Protein AF-A0A5R2MZI1-F1 (afdb_monomer)

pLDDT: mean 74.77, std 24.71, range [28.16, 97.75]

Mean predicted aligned error: 15.38 Å

Secondary structure (DSSP, 8-state):
--------TT-------------S---TT----SHHHHHHHHHHHHHHHHHHHHH--------SPPPPHHHHHHHHHHHTT---GGG-------

Solvent-accessible surface area (backbone atoms only — not comparable to full-atom values): 6755 Å² total; per-residue (Å²): 136,87,80,78,79,78,80,73,92,72,85,74,81,89,72,91,80,88,80,89,85,91,80,74,81,75,68,86,76,61,74,88,70,70,63,68,62,53,52,55,48,54,53,53,54,49,53,55,49,51,52,55,58,72,68,65,71,91,79,90,80,79,74,93,72,85,76,62,67,65,64,54,50,52,53,51,60,59,57,69,68,59,87,44,78,93,68,62,63,92,74,84,87,132

Foldseek 3Di:
DDDDDDPDPPPDDPDDDDDDDDDDPPPPPPPDDDPPVVVVVVVVVVVVVVCVVVPDDDDDDDDPDDDDPVVVVVVVVVVQPDADDVSPSPDDDD

Structure (mmCIF, N/CA/C/O backbone):
data_AF-A0A5R2MZI1-F1
#
_entry.id   AF-A0A5R2MZI1-F1
#
loop_
_atom_site.group_PDB
_atom_site.id
_atom_site.type_symbol
_atom_site.label_atom_id
_atom_site.label_alt_id
_atom_site.label_comp_id
_atom_site.label_asym_id
_atom_site.label_entity_id
_atom_site.label_seq_id
_atom_site.pdbx_PDB_ins_code
_atom_site.Cartn_x
_atom_site.Cartn_y
_atom_site.Cartn_z
_atom_site.occupancy
_atom_site.B_iso_or_equiv
_atom_site.auth_seq_id
_atom_site.auth_comp_id
_atom_site.auth_asym_id
_atom_site.auth_atom_id
_atom_site.pdbx_PDB_model_num
ATOM 1 N N . MET A 1 1 ? 33.030 0.245 -7.137 1.00 34.25 1 MET A N 1
ATOM 2 C CA . MET A 1 1 ? 32.309 0.817 -8.295 1.00 34.25 1 MET A CA 1
ATOM 3 C C . MET A 1 1 ? 31.064 -0.036 -8.523 1.00 34.25 1 MET A C 1
ATOM 5 O O . MET A 1 1 ? 31.152 -1.076 -9.162 1.00 34.25 1 MET A O 1
ATOM 9 N N . LEU A 1 2 ? 29.955 0.302 -7.855 1.00 28.16 2 LEU A N 1
ATOM 10 C CA . LEU A 1 2 ? 28.719 -0.491 -7.876 1.00 28.16 2 LEU A CA 1
ATOM 11 C C . LEU A 1 2 ? 27.982 -0.249 -9.201 1.00 28.16 2 LEU A C 1
ATOM 13 O O . LEU A 1 2 ? 27.607 0.881 -9.502 1.00 28.16 2 LEU A O 1
ATOM 17 N N . LYS A 1 3 ? 27.791 -1.310 -9.988 1.00 33.75 3 LYS A N 1
ATOM 18 C CA . LYS A 1 3 ? 26.927 -1.313 -11.171 1.00 33.75 3 LYS A CA 1
ATOM 19 C C . LYS A 1 3 ? 25.482 -1.480 -10.708 1.00 33.75 3 LYS A C 1
ATOM 21 O O . LYS A 1 3 ? 25.074 -2.587 -10.370 1.00 33.75 3 LYS A O 1
ATOM 26 N N . ILE A 1 4 ? 24.721 -0.390 -10.685 1.00 43.53 4 ILE A N 1
ATOM 27 C CA . ILE A 1 4 ? 23.258 -0.468 -10.711 1.00 43.53 4 ILE A CA 1
ATOM 28 C C . ILE A 1 4 ? 22.882 -0.851 -12.142 1.00 43.53 4 ILE A C 1
ATOM 30 O O . ILE A 1 4 ? 23.198 -0.132 -13.087 1.00 43.53 4 ILE A O 1
ATOM 34 N N . CYS A 1 5 ? 22.273 -2.023 -12.301 1.00 32.38 5 CYS A N 1
ATOM 35 C CA . CYS A 1 5 ? 21.653 -2.436 -13.549 1.00 32.38 5 CYS A CA 1
ATOM 36 C C . CYS A 1 5 ? 20.318 -1.684 -13.645 1.00 32.38 5 CYS A C 1
ATOM 38 O O . CYS A 1 5 ? 19.370 -2.026 -12.940 1.00 32.38 5 CYS A O 1
ATOM 40 N N . LEU A 1 6 ? 20.272 -0.617 -14.450 1.00 45.66 6 LEU A N 1
ATOM 41 C CA . LEU A 1 6 ? 19.009 -0.114 -14.979 1.00 45.66 6 LEU A CA 1
ATOM 42 C C . LEU A 1 6 ? 18.487 -1.207 -15.917 1.00 45.66 6 LEU A C 1
ATOM 44 O O . LEU A 1 6 ? 19.135 -1.530 -16.909 1.00 45.66 6 LEU A O 1
ATOM 48 N N . GLN A 1 7 ? 17.356 -1.819 -15.578 1.00 44.88 7 GLN A N 1
ATOM 49 C CA . GLN A 1 7 ? 16.560 -2.501 -16.587 1.00 44.88 7 GLN A CA 1
ATOM 50 C C . GLN A 1 7 ? 15.817 -1.414 -17.354 1.00 44.88 7 GLN A C 1
ATOM 52 O O . GLN A 1 7 ? 14.850 -0.838 -16.856 1.00 44.88 7 GLN A O 1
ATOM 57 N N . ASP A 1 8 ? 16.335 -1.103 -18.537 1.00 35.22 8 ASP A N 1
ATOM 58 C CA . ASP A 1 8 ? 15.665 -0.265 -19.519 1.00 35.22 8 ASP A CA 1
ATOM 59 C C . ASP A 1 8 ? 14.303 -0.887 -19.879 1.00 35.22 8 ASP A C 1
ATOM 61 O O . ASP A 1 8 ? 14.184 -2.083 -20.157 1.00 35.22 8 ASP A O 1
ATOM 65 N N . PHE A 1 9 ? 13.258 -0.061 -19.818 1.00 42.66 9 PHE A N 1
ATOM 66 C CA . PHE A 1 9 ? 11.847 -0.445 -19.917 1.00 42.66 9 PHE A CA 1
ATOM 67 C C . PHE A 1 9 ? 11.345 -0.609 -21.369 1.00 42.66 9 PHE A C 1
ATOM 69 O O . PHE A 1 9 ? 10.144 -0.728 -21.584 1.00 42.66 9 PHE A O 1
ATOM 76 N N . ASP A 1 10 ? 12.211 -0.634 -22.387 1.00 43.28 10 ASP A N 1
ATOM 77 C CA . ASP A 1 10 ? 11.777 -0.700 -23.795 1.00 43.28 10 ASP A CA 1
ATOM 78 C C . ASP A 1 10 ? 12.263 -1.925 -24.589 1.00 43.28 10 ASP A C 1
ATOM 80 O O . ASP A 1 10 ? 11.854 -2.103 -25.736 1.00 43.28 10 ASP A O 1
ATOM 84 N N . GLY A 1 11 ? 13.060 -2.823 -23.995 1.00 44.69 11 GLY A N 1
ATOM 85 C CA . GLY A 1 11 ? 13.322 -4.161 -24.547 1.00 44.69 11 GLY A CA 1
ATOM 86 C C . GLY A 1 11 ? 13.851 -4.208 -25.991 1.00 44.69 11 GLY A C 1
ATOM 87 O O . GLY A 1 11 ? 13.768 -5.255 -26.633 1.00 44.69 11 GLY A O 1
ATOM 88 N N . SER A 1 12 ? 14.398 -3.113 -26.526 1.00 40.31 12 SER A N 1
ATOM 89 C CA . SER A 1 12 ? 14.824 -3.027 -27.925 1.00 40.31 12 SER A CA 1
ATOM 90 C C . SER A 1 12 ? 16.349 -3.039 -28.050 1.00 40.31 12 SER A C 1
ATOM 92 O O . SER A 1 12 ? 16.977 -2.049 -28.426 1.00 40.31 12 SER A O 1
ATOM 94 N N . CYS A 1 13 ? 16.968 -4.202 -27.838 1.00 31.02 13 CYS A N 1
ATOM 95 C CA . CYS A 1 13 ? 18.323 -4.442 -28.336 1.00 31.02 13 CYS A CA 1
ATOM 96 C C . CYS A 1 13 ? 18.271 -4.795 -29.832 1.00 31.02 13 CYS A C 1
ATOM 98 O O . CYS A 1 13 ? 18.110 -5.956 -30.206 1.00 31.02 13 CYS A O 1
ATOM 100 N N . LYS A 1 14 ? 18.450 -3.802 -30.713 1.00 36.19 14 LYS A N 1
ATOM 101 C CA . LYS A 1 14 ? 18.775 -4.057 -32.126 1.00 36.19 14 L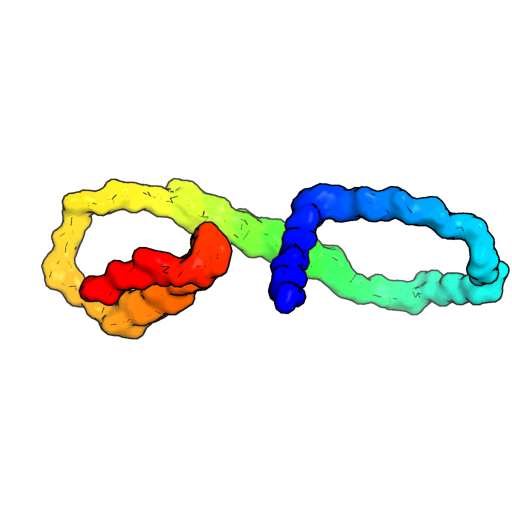YS A CA 1
ATOM 102 C C . LYS A 1 14 ? 20.235 -4.501 -32.240 1.00 36.19 14 LYS A C 1
ATOM 104 O O . LYS A 1 14 ? 21.131 -3.680 -32.399 1.00 36.19 14 LYS A O 1
ATOM 109 N N . GLY A 1 15 ? 20.462 -5.809 -32.159 1.00 35.53 15 GLY A N 1
ATOM 110 C CA . GLY A 1 15 ? 21.722 -6.453 -32.524 1.00 35.53 15 GLY A CA 1
ATOM 111 C C . GLY A 1 15 ? 21.564 -7.196 -33.846 1.00 35.53 15 GLY A C 1
ATOM 112 O O . GLY A 1 15 ? 20.939 -8.250 -33.895 1.00 35.53 15 GLY A O 1
ATOM 113 N N . SER A 1 16 ? 22.117 -6.643 -34.925 1.00 42.84 16 SER A N 1
ATOM 114 C CA . SER A 1 16 ? 22.305 -7.367 -36.184 1.00 42.84 16 SER A CA 1
ATOM 115 C C . SER A 1 16 ? 23.416 -8.396 -35.993 1.00 42.84 16 SER A C 1
ATOM 117 O O . SER A 1 16 ? 24.581 -8.022 -35.884 1.00 42.84 16 SER A O 1
ATOM 119 N N . ALA A 1 17 ? 23.069 -9.681 -35.990 1.00 36.53 17 ALA A N 1
ATOM 120 C CA . ALA A 1 17 ? 24.025 -10.766 -36.162 1.00 36.53 17 ALA A CA 1
ATOM 121 C C . ALA A 1 17 ? 23.535 -11.673 -37.294 1.00 36.53 17 ALA A C 1
ATOM 123 O O . ALA A 1 17 ? 22.678 -12.534 -37.106 1.00 36.53 17 ALA A O 1
ATOM 124 N N . ALA A 1 18 ? 24.078 -11.448 -38.487 1.00 40.84 18 ALA A N 1
ATOM 125 C CA . ALA A 1 18 ? 24.033 -12.398 -39.583 1.00 40.84 18 ALA A CA 1
ATOM 126 C C . ALA A 1 18 ? 25.409 -13.070 -39.679 1.00 40.84 18 ALA A C 1
ATOM 128 O O . ALA A 1 18 ? 26.355 -12.393 -40.061 1.00 40.84 18 ALA A O 1
ATOM 129 N N . SER A 1 19 ? 25.504 -14.365 -39.332 1.00 41.47 19 SER A N 1
ATOM 130 C CA . SER A 1 19 ? 26.354 -15.374 -40.008 1.00 41.47 19 SER A CA 1
ATOM 131 C C . SER A 1 19 ? 26.393 -16.728 -39.261 1.00 41.47 19 SER A C 1
ATOM 133 O O . SER A 1 19 ? 27.068 -16.826 -38.241 1.00 41.47 19 SER A O 1
ATOM 135 N N . GLY A 1 20 ? 25.736 -17.755 -39.835 1.00 34.44 20 GLY A N 1
ATOM 136 C CA . GLY A 1 20 ? 25.955 -19.216 -39.650 1.00 34.44 20 GLY A CA 1
ATOM 137 C C . GLY A 1 20 ? 25.499 -19.836 -38.315 1.00 34.44 20 GLY A C 1
ATOM 138 O O . GLY A 1 20 ? 25.792 -19.295 -37.265 1.00 34.44 20 GLY A O 1
ATOM 139 N N . GLU A 1 21 ? 24.780 -20.962 -38.226 1.00 36.06 21 GLU A N 1
ATOM 140 C CA . GLU A 1 21 ? 24.711 -22.148 -39.091 1.00 36.06 21 GLU A CA 1
ATOM 141 C C . GLU A 1 21 ? 23.277 -22.734 -39.073 1.00 36.06 21 GLU A C 1
ATOM 143 O O . GLU A 1 21 ? 22.742 -23.138 -38.037 1.00 36.06 21 GLU A O 1
ATOM 148 N N . TRP A 1 22 ? 22.630 -22.723 -40.240 1.00 47.75 22 TRP A N 1
ATOM 149 C CA . TRP A 1 22 ? 21.295 -23.263 -40.495 1.00 47.75 22 TRP A CA 1
ATOM 150 C C . TRP A 1 22 ? 21.420 -24.740 -40.872 1.00 47.75 22 TRP A C 1
ATOM 152 O O . TRP A 1 22 ? 22.020 -25.048 -41.898 1.00 47.75 22 TRP A O 1
ATOM 162 N N . GLY A 1 23 ? 20.858 -25.660 -40.081 1.00 51.09 23 GLY A N 1
ATOM 163 C CA . GLY A 1 23 ? 20.920 -27.081 -40.453 1.00 51.09 23 GLY A CA 1
ATOM 164 C C . GLY A 1 23 ? 20.414 -28.126 -39.461 1.00 51.09 23 GLY A C 1
ATOM 165 O O . GLY A 1 23 ? 20.465 -29.309 -39.784 1.00 51.09 23 GLY A O 1
ATOM 166 N N . ARG A 1 24 ? 19.896 -27.763 -38.281 1.00 53.72 24 ARG A N 1
ATOM 167 C CA . ARG A 1 24 ? 19.149 -28.737 -37.468 1.00 53.72 24 ARG A CA 1
ATOM 168 C C . ARG A 1 24 ? 17.672 -28.706 -37.859 1.00 53.72 24 ARG A C 1
ATOM 170 O O . ARG A 1 24 ? 17.105 -27.612 -37.863 1.00 53.72 24 ARG A O 1
ATOM 177 N N . PRO A 1 25 ? 17.040 -29.858 -38.165 1.00 47.06 25 PRO A N 1
ATOM 178 C CA . PRO A 1 25 ? 15.592 -29.921 -38.270 1.00 47.06 25 PRO A CA 1
ATOM 179 C C . PRO A 1 25 ? 15.027 -29.379 -36.963 1.00 47.06 25 PRO A C 1
ATOM 181 O O . PRO A 1 25 ? 15.352 -29.889 -35.888 1.00 47.06 25 PRO A O 1
ATOM 184 N N . ILE A 1 26 ? 14.232 -28.314 -37.046 1.00 57.34 26 ILE A N 1
ATOM 185 C CA . ILE A 1 26 ? 13.364 -27.967 -35.933 1.00 57.34 26 ILE A CA 1
ATOM 186 C C . ILE A 1 26 ? 12.471 -29.188 -35.730 1.00 57.34 26 ILE A C 1
ATOM 188 O O . ILE A 1 26 ? 11.731 -29.583 -36.627 1.00 57.34 26 ILE A O 1
ATOM 192 N N . ASP A 1 27 ? 12.603 -29.855 -34.590 1.00 57.09 27 ASP A N 1
ATOM 193 C CA . ASP A 1 27 ? 11.603 -30.828 -34.186 1.00 57.09 27 ASP A CA 1
ATOM 194 C C . ASP A 1 27 ? 10.290 -30.047 -34.014 1.00 57.09 27 ASP A C 1
ATOM 196 O O . ASP A 1 27 ? 10.068 -29.372 -33.007 1.00 57.09 27 ASP A O 1
ATOM 200 N N . THR A 1 28 ? 9.433 -30.076 -35.039 1.00 54.09 28 THR A N 1
ATOM 201 C CA . THR A 1 28 ? 8.100 -29.454 -35.024 1.00 54.09 28 THR A CA 1
ATOM 202 C C . THR A 1 28 ? 7.152 -30.154 -34.050 1.00 54.09 28 THR A C 1
ATOM 204 O O . THR A 1 28 ? 6.021 -29.712 -33.870 1.00 54.09 28 THR A O 1
ATOM 207 N N . THR A 1 29 ? 7.611 -31.215 -33.383 1.00 54.88 29 THR A N 1
ATOM 208 C CA . THR A 1 29 ? 6.919 -31.916 -32.301 1.00 54.88 29 THR A CA 1
ATOM 209 C C . THR A 1 29 ? 7.493 -31.527 -30.937 1.00 54.88 29 THR A C 1
ATOM 211 O O . THR A 1 29 ? 7.411 -32.275 -29.960 1.00 54.88 29 THR A O 1
ATOM 214 N N . ALA A 1 30 ? 8.002 -30.300 -30.794 1.00 52.66 30 ALA A N 1
ATOM 215 C CA . ALA A 1 30 ? 8.025 -29.665 -29.488 1.00 52.66 30 ALA A CA 1
ATOM 216 C C . ALA A 1 30 ? 6.570 -29.532 -29.004 1.00 52.66 30 ALA A C 1
ATOM 218 O O . ALA A 1 30 ? 5.876 -28.580 -29.354 1.00 52.66 30 ALA A O 1
ATOM 219 N N . LYS A 1 31 ? 6.091 -30.515 -28.221 1.00 58.41 31 LYS A N 1
ATOM 220 C CA . LYS A 1 31 ? 4.845 -30.429 -27.440 1.00 58.41 31 LYS A CA 1
ATOM 221 C C . LYS A 1 31 ? 4.741 -29.003 -26.901 1.00 58.41 31 LYS A C 1
ATOM 223 O O . LYS A 1 31 ? 5.585 -28.611 -26.095 1.00 58.41 31 LYS A O 1
ATOM 228 N N . GLY A 1 32 ? 3.756 -28.241 -27.375 1.00 53.91 32 GLY A N 1
ATOM 229 C CA . GLY A 1 32 ? 3.518 -26.866 -26.952 1.00 53.91 32 GLY A CA 1
ATOM 230 C C . GLY A 1 32 ? 3.280 -26.828 -25.447 1.00 53.91 32 GLY A C 1
ATOM 231 O O . GLY A 1 32 ? 2.210 -27.191 -24.971 1.00 53.91 32 GLY A O 1
ATOM 232 N N . ARG A 1 33 ? 4.311 -26.453 -24.689 1.00 56.25 33 ARG A N 1
ATOM 233 C CA . ARG A 1 33 ? 4.269 -26.207 -23.241 1.00 56.25 33 ARG A CA 1
ATOM 234 C C . ARG A 1 33 ? 4.224 -24.678 -23.011 1.00 56.25 33 ARG A C 1
ATOM 236 O O . ARG A 1 33 ? 4.520 -23.892 -23.907 1.00 56.25 33 ARG A O 1
ATOM 243 N N . PRO A 1 34 ? 4.003 -24.218 -21.779 1.00 56.00 34 PRO A N 1
ATOM 244 C CA . PRO A 1 34 ? 2.806 -23.629 -21.174 1.00 56.00 34 PRO A CA 1
ATOM 245 C C . PRO A 1 34 ? 2.739 -22.083 -21.293 1.00 56.00 34 PRO A C 1
ATOM 247 O O . PRO A 1 34 ? 2.377 -21.376 -20.353 1.00 56.00 34 PRO A O 1
ATOM 250 N N . MET A 1 35 ? 3.170 -21.511 -22.419 1.00 52.06 35 MET A N 1
ATOM 251 C CA . MET A 1 35 ? 3.297 -20.049 -22.545 1.00 52.06 35 MET A CA 1
ATOM 252 C C . MET A 1 35 ? 1.941 -19.318 -22.625 1.00 52.06 35 MET A C 1
ATOM 254 O O . MET A 1 35 ? 1.828 -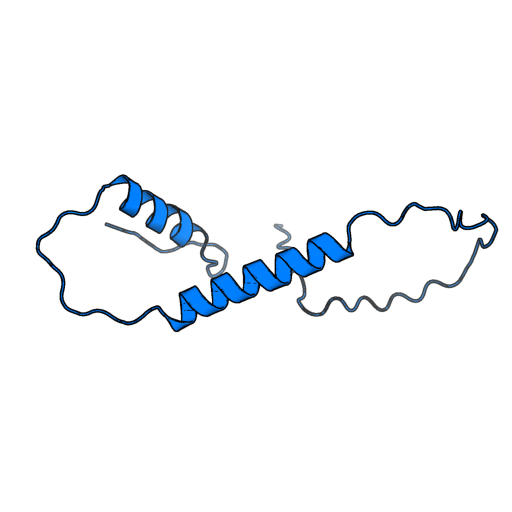18.186 -22.159 1.00 52.06 35 MET A O 1
ATOM 258 N N . LEU A 1 36 ? 0.898 -19.981 -23.144 1.00 61.38 36 LEU A N 1
ATOM 259 C CA . LEU A 1 36 ? -0.470 -19.443 -23.204 1.00 61.38 36 LEU A CA 1
ATOM 260 C C . LEU A 1 36 ? -1.133 -19.378 -21.816 1.00 61.38 36 LEU A C 1
ATOM 262 O O . LEU A 1 36 ? -1.760 -18.375 -21.486 1.00 61.38 36 LEU A O 1
ATOM 266 N N . GLU A 1 37 ? -0.921 -20.393 -20.975 1.00 71.12 37 GLU A N 1
ATOM 267 C CA . GLU A 1 37 ? -1.442 -20.452 -19.600 1.00 71.12 37 GLU A CA 1
ATOM 268 C C . GLU A 1 37 ? -0.810 -19.375 -18.704 1.00 71.12 37 GLU A C 1
ATOM 270 O O . GLU A 1 37 ? -1.503 -18.686 -17.959 1.00 71.12 37 GLU A O 1
ATOM 275 N N . LYS A 1 38 ? 0.503 -19.141 -18.849 1.00 70.44 38 LYS A N 1
ATOM 276 C CA . LYS A 1 38 ? 1.190 -18.035 -18.163 1.00 70.44 38 LYS A CA 1
ATOM 277 C C . LYS A 1 38 ? 0.643 -16.666 -18.556 1.00 70.44 38 LYS A C 1
ATOM 279 O O . LYS A 1 38 ? 0.501 -15.811 -17.691 1.00 70.44 38 LYS A O 1
ATOM 284 N N . LYS A 1 39 ? 0.337 -16.450 -19.839 1.00 72.38 39 LYS A N 1
ATOM 285 C CA . LYS A 1 39 ? -0.206 -15.169 -20.311 1.00 72.38 39 LYS A CA 1
ATOM 286 C C . LYS A 1 39 ? -1.598 -14.907 -19.732 1.00 72.38 39 LYS A C 1
ATOM 288 O O . LYS A 1 39 ? -1.839 -13.804 -19.263 1.00 72.38 39 LYS A O 1
ATOM 293 N N . ALA A 1 40 ? -2.457 -15.927 -19.709 1.00 76.38 40 ALA A N 1
ATOM 294 C CA . ALA A 1 40 ? -3.785 -15.839 -19.105 1.00 76.38 40 ALA A CA 1
ATOM 295 C C . ALA A 1 40 ? -3.723 -15.562 -17.592 1.00 76.38 40 ALA A C 1
ATOM 297 O O . ALA A 1 40 ? -4.505 -14.777 -17.070 1.00 76.38 40 ALA A O 1
ATOM 298 N N . ARG A 1 41 ? -2.755 -16.150 -16.881 1.00 80.50 41 ARG A N 1
ATOM 299 C CA . ARG A 1 41 ? -2.548 -15.853 -15.459 1.00 80.50 41 ARG A CA 1
ATOM 300 C C . ARG A 1 41 ? -2.120 -14.404 -15.218 1.00 80.50 41 ARG A C 1
ATOM 302 O O . ARG A 1 41 ? -2.667 -13.763 -14.336 1.00 80.50 41 ARG A O 1
ATOM 309 N N . ILE A 1 42 ? -1.200 -13.877 -16.029 1.00 86.19 42 ILE A N 1
ATOM 310 C CA . ILE A 1 42 ? -0.744 -12.480 -15.915 1.00 86.19 42 ILE A CA 1
ATOM 311 C C . ILE A 1 42 ? -1.900 -11.499 -16.139 1.00 86.19 42 ILE A C 1
ATOM 313 O O . ILE A 1 42 ? -1.980 -10.498 -15.437 1.00 86.19 42 ILE A O 1
ATOM 317 N N . THR A 1 43 ? -2.791 -11.773 -17.098 1.00 86.94 43 THR A N 1
ATOM 318 C CA . THR A 1 43 ? -3.951 -10.902 -17.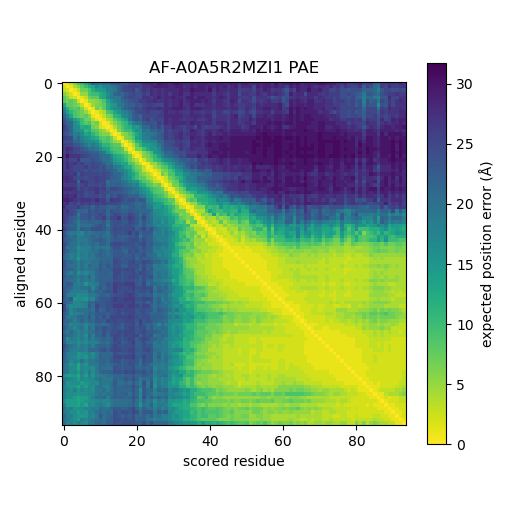340 1.00 86.94 43 THR A CA 1
ATOM 319 C C . THR A 1 43 ? -4.928 -10.924 -16.169 1.00 86.94 43 THR A C 1
ATOM 321 O O . THR A 1 43 ? -5.373 -9.864 -15.753 1.00 86.94 43 THR A O 1
ATOM 324 N N . VAL A 1 44 ? -5.188 -12.098 -15.582 1.00 88.88 44 VAL A N 1
ATOM 325 C CA . VAL A 1 44 ? -6.048 -12.214 -14.391 1.00 88.88 44 VAL A CA 1
ATOM 326 C C . VAL A 1 44 ? -5.421 -11.515 -13.179 1.00 88.88 44 VAL A C 1
ATOM 328 O O . VAL A 1 44 ? -6.101 -10.775 -12.477 1.00 88.88 44 VAL A O 1
ATOM 331 N N . ASP A 1 45 ? -4.119 -11.699 -12.945 1.00 93.12 45 ASP A N 1
ATOM 332 C CA . ASP A 1 45 ? -3.417 -11.041 -11.837 1.00 93.12 45 ASP A CA 1
ATOM 333 C C . ASP A 1 45 ? -3.444 -9.505 -11.992 1.00 93.12 45 ASP A C 1
ATOM 335 O O . ASP A 1 45 ? -3.603 -8.788 -11.006 1.00 93.12 45 ASP A O 1
ATOM 339 N N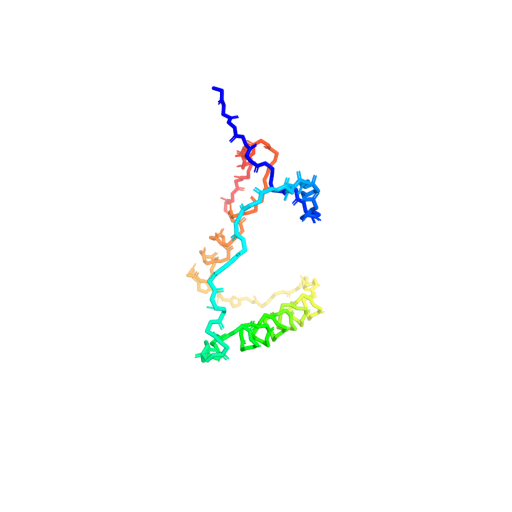 . ALA A 1 46 ? -3.331 -8.994 -13.224 1.00 92.94 46 ALA A N 1
ATOM 340 C CA . ALA A 1 46 ? -3.433 -7.564 -13.510 1.00 92.94 46 ALA A CA 1
ATOM 341 C C . ALA A 1 46 ? -4.843 -7.011 -13.239 1.00 92.94 46 ALA A C 1
ATOM 343 O O . ALA A 1 46 ? -4.958 -5.980 -12.584 1.00 92.94 46 ALA A O 1
ATOM 344 N N . GLU A 1 47 ? -5.899 -7.716 -13.661 1.00 94.69 47 GLU A N 1
ATOM 345 C CA . GLU A 1 47 ? -7.293 -7.331 -13.378 1.00 94.69 47 GLU A CA 1
ATOM 346 C C . GLU A 1 47 ? -7.559 -7.235 -11.864 1.00 94.69 47 GLU A C 1
ATOM 348 O O . GLU A 1 47 ? -8.143 -6.260 -11.395 1.00 94.69 47 GLU A O 1
ATOM 353 N N . ILE A 1 48 ? -7.047 -8.187 -11.073 1.00 96.12 48 ILE A N 1
ATOM 354 C CA . ILE A 1 48 ? -7.168 -8.166 -9.603 1.00 96.12 48 ILE A CA 1
ATOM 355 C C . ILE A 1 48 ? -6.472 -6.937 -8.999 1.00 96.12 48 ILE A C 1
ATOM 357 O O . ILE A 1 48 ? -6.982 -6.323 -8.057 1.00 96.12 48 ILE A O 1
ATOM 361 N N . VAL A 1 49 ? -5.292 -6.579 -9.514 1.00 94.94 49 VAL A N 1
ATOM 362 C CA . VAL A 1 49 ? -4.546 -5.401 -9.049 1.00 94.94 49 VAL A CA 1
ATOM 363 C C . VAL A 1 49 ? -5.289 -4.114 -9.402 1.00 94.94 49 VAL A C 1
ATOM 365 O O . VAL A 1 49 ? -5.408 -3.235 -8.545 1.00 94.94 49 VAL A O 1
ATOM 368 N N . ASP A 1 50 ? -5.824 -4.014 -10.617 1.00 96.62 50 ASP A N 1
ATOM 369 C CA . ASP A 1 50 ? -6.597 -2.855 -11.062 1.00 96.62 50 ASP A CA 1
ATOM 370 C C . ASP A 1 50 ? -7.845 -2.652 -10.190 1.00 96.62 50 ASP A C 1
ATOM 372 O O . ASP A 1 50 ? -8.075 -1.546 -9.688 1.00 96.62 50 ASP A O 1
ATOM 376 N N . ASP A 1 51 ? -8.586 -3.722 -9.900 1.00 96.69 51 ASP A N 1
ATOM 377 C CA . ASP A 1 51 ? -9.756 -3.687 -9.016 1.00 96.69 51 ASP A CA 1
ATOM 378 C C . ASP A 1 51 ? -9.394 -3.246 -7.587 1.00 96.69 51 ASP A C 1
ATOM 380 O O . ASP A 1 51 ? -10.086 -2.419 -6.974 1.00 96.69 51 ASP A O 1
ATOM 384 N N . ALA A 1 52 ? -8.279 -3.743 -7.042 1.00 95.69 52 ALA A N 1
ATOM 385 C CA . ALA A 1 52 ? -7.793 -3.349 -5.720 1.00 95.69 52 ALA A CA 1
ATOM 386 C C . ALA A 1 52 ? -7.421 -1.856 -5.667 1.00 95.69 52 ALA A C 1
ATOM 388 O O . ALA A 1 52 ? -7.736 -1.159 -4.698 1.00 95.69 52 ALA A O 1
ATOM 389 N N . ILE A 1 53 ? -6.785 -1.341 -6.722 1.00 95.88 53 ILE A N 1
ATOM 390 C CA . ILE A 1 53 ? -6.409 0.072 -6.822 1.00 95.88 53 ILE A CA 1
ATOM 391 C C . ILE A 1 53 ? -7.658 0.950 -6.965 1.00 95.88 53 ILE A C 1
ATOM 393 O O . ILE A 1 53 ? -7.790 1.942 -6.242 1.00 95.88 53 ILE A O 1
ATOM 397 N N . MET A 1 54 ? -8.586 0.591 -7.858 1.00 97.44 54 MET A N 1
ATOM 398 C CA . MET A 1 54 ? -9.798 1.373 -8.128 1.00 97.44 54 MET A CA 1
ATOM 399 C C . MET A 1 54 ? -10.770 1.401 -6.945 1.00 97.44 54 MET A C 1
ATOM 401 O O . MET A 1 54 ? -11.430 2.415 -6.700 1.00 97.44 54 MET A O 1
ATOM 405 N N . SER A 1 55 ? -10.860 0.310 -6.185 1.00 97.25 55 SER A N 1
ATOM 406 C CA . SER A 1 55 ? -11.734 0.233 -5.010 1.00 97.25 55 SER A CA 1
ATOM 407 C C . SER A 1 55 ? -11.197 1.009 -3.797 1.00 97.25 55 SER A C 1
ATOM 409 O O . SER A 1 55 ? -11.984 1.407 -2.931 1.00 97.25 55 SER A O 1
ATOM 411 N N . ARG A 1 56 ? -9.887 1.300 -3.727 1.00 97.06 56 ARG A N 1
ATOM 412 C CA . ARG A 1 56 ? -9.257 1.960 -2.571 1.00 97.06 56 ARG A CA 1
ATOM 413 C C . ARG A 1 56 ? -9.624 3.443 -2.457 1.00 97.06 56 ARG A C 1
ATOM 415 O O . ARG A 1 56 ? -9.127 4.299 -3.192 1.00 97.06 56 ARG A O 1
ATOM 422 N N . ARG A 1 57 ? -10.385 3.793 -1.417 1.00 97.06 57 ARG A N 1
ATOM 423 C CA . ARG A 1 57 ? -10.794 5.177 -1.106 1.00 97.06 57 ARG A CA 1
ATOM 424 C C . ARG A 1 57 ? -10.045 5.750 0.098 1.00 97.06 57 ARG A C 1
ATOM 426 O O . ARG A 1 57 ? -9.632 5.024 0.994 1.00 97.06 57 ARG A O 1
ATOM 433 N N . SER A 1 58 ? -9.899 7.075 0.142 1.00 97.06 58 SER A N 1
ATOM 434 C CA . SER A 1 58 ? -9.366 7.776 1.318 1.00 97.06 58 SER A CA 1
ATOM 435 C C . SER A 1 58 ? -10.423 7.858 2.424 1.00 97.06 58 SER A C 1
ATOM 437 O O . SER A 1 58 ? -11.320 8.700 2.363 1.00 97.06 58 SER A O 1
ATOM 439 N N . VAL A 1 59 ? -10.305 6.997 3.433 1.00 96.25 59 VAL A N 1
ATOM 440 C CA . VAL A 1 59 ? -11.167 6.974 4.626 1.00 96.25 59 VAL A CA 1
ATOM 441 C C . VAL A 1 59 ? -10.616 7.934 5.686 1.00 96.25 59 VAL A C 1
ATOM 443 O O . VAL A 1 59 ? -9.405 8.023 5.868 1.00 96.25 59 VAL A O 1
ATOM 446 N N . ARG A 1 60 ? -11.495 8.698 6.352 1.00 97.75 60 ARG A N 1
ATOM 447 C CA . ARG A 1 60 ? -11.123 9.740 7.338 1.00 97.75 60 ARG A CA 1
ATOM 448 C C . ARG A 1 60 ? -11.829 9.607 8.696 1.00 97.75 60 ARG A C 1
ATOM 450 O O . ARG A 1 60 ? -11.731 10.510 9.518 1.00 97.75 60 ARG A O 1
ATOM 457 N N . ALA A 1 61 ? -12.541 8.508 8.923 1.00 96.94 61 ALA A N 1
ATOM 458 C CA . ALA A 1 61 ? -13.181 8.176 10.192 1.00 96.94 61 ALA A CA 1
ATOM 459 C C . ALA A 1 61 ? -13.002 6.676 10.449 1.00 96.94 61 ALA A C 1
ATOM 461 O O . ALA A 1 61 ? -13.141 5.884 9.516 1.00 96.94 61 ALA A O 1
ATOM 462 N N . PHE A 1 62 ? -12.684 6.305 11.689 1.00 95.25 62 PHE A N 1
ATOM 463 C CA . PHE A 1 62 ? -12.332 4.939 12.074 1.00 95.25 62 PHE A CA 1
ATOM 464 C C . PHE A 1 62 ? -13.159 4.495 13.277 1.00 95.25 62 PHE A C 1
ATOM 466 O O . PHE A 1 62 ? -13.530 5.314 14.120 1.00 95.25 62 PHE A O 1
ATOM 473 N N . LEU A 1 63 ? -13.448 3.199 13.336 1.00 96.88 63 LEU A N 1
ATOM 474 C CA . LEU A 1 63 ? -14.033 2.572 14.514 1.00 96.88 63 LEU A CA 1
ATOM 475 C C . LEU A 1 63 ? -12.972 2.461 15.623 1.00 96.88 63 LEU A C 1
ATOM 477 O O . LEU A 1 63 ? -11.781 2.441 15.316 1.00 96.88 63 LEU A O 1
ATOM 481 N N . PRO A 1 64 ? -13.382 2.367 16.899 1.00 96.56 64 PRO A N 1
ATOM 482 C CA . PRO A 1 64 ? -12.464 2.129 18.015 1.00 96.56 64 PRO A CA 1
ATOM 483 C C . PRO A 1 64 ? -11.927 0.686 18.063 1.00 96.56 64 PRO A C 1
ATOM 485 O O . PRO A 1 64 ? -11.257 0.317 19.026 1.00 96.56 64 PRO A O 1
ATOM 488 N N . ASP A 1 65 ? -12.244 -0.135 17.062 1.00 96.25 65 ASP A N 1
ATOM 489 C CA . ASP A 1 65 ? -11.851 -1.535 16.999 1.00 96.25 65 ASP A CA 1
ATOM 490 C C . ASP A 1 65 ? -10.345 -1.675 16.767 1.00 96.25 65 ASP A C 1
ATOM 492 O O . ASP A 1 65 ? -9.752 -1.009 15.913 1.00 96.25 65 ASP A O 1
ATOM 496 N N . MET A 1 66 ? -9.732 -2.575 17.532 1.00 95.50 66 MET A N 1
ATOM 497 C CA . MET A 1 66 ? -8.309 -2.871 17.424 1.00 95.50 66 MET A CA 1
ATOM 498 C C . MET A 1 66 ? -8.021 -3.746 16.203 1.00 95.50 66 MET A C 1
ATOM 500 O O . MET A 1 66 ? -8.790 -4.646 15.865 1.00 95.50 66 MET A O 1
ATOM 504 N N . ILE A 1 67 ? -6.876 -3.497 15.573 1.00 95.50 67 ILE A N 1
ATOM 505 C CA . ILE A 1 67 ? -6.341 -4.296 14.467 1.00 95.50 67 ILE A CA 1
ATOM 506 C C . ILE A 1 67 ? -5.266 -5.227 15.031 1.00 95.50 67 ILE A C 1
ATOM 508 O O . ILE A 1 67 ? -4.557 -4.856 15.964 1.00 95.50 67 ILE A O 1
ATOM 512 N N . ASP A 1 68 ? -5.154 -6.428 14.469 1.00 97.38 68 ASP A N 1
ATOM 513 C CA . ASP A 1 68 ? -4.112 -7.380 14.842 1.00 97.38 68 ASP A CA 1
ATOM 514 C C . ASP A 1 68 ? -2.710 -6.895 14.428 1.00 97.38 68 ASP A C 1
ATOM 516 O O . ASP A 1 68 ? -2.509 -6.386 13.319 1.00 97.38 68 ASP A O 1
ATOM 520 N N . ASP A 1 69 ? -1.726 -7.089 15.308 1.00 96.00 69 ASP A N 1
ATOM 521 C CA . ASP A 1 69 ? -0.349 -6.642 15.084 1.00 96.00 69 ASP A CA 1
ATOM 522 C C . ASP A 1 69 ? 0.287 -7.274 13.839 1.00 96.00 69 ASP A C 1
ATOM 524 O O . ASP A 1 69 ? 1.107 -6.633 13.180 1.00 96.00 69 ASP A O 1
ATOM 528 N N . GLU A 1 70 ? -0.065 -8.517 13.498 1.00 97.62 70 GLU A N 1
ATOM 529 C CA . GLU A 1 70 ? 0.492 -9.197 12.328 1.00 97.62 70 GLU A CA 1
ATOM 530 C C . GLU A 1 70 ? 0.067 -8.501 11.040 1.00 97.62 70 GLU A C 1
ATOM 532 O O . GLU A 1 70 ? 0.889 -8.249 10.161 1.00 97.62 70 GLU A O 1
ATOM 537 N N . THR A 1 71 ? -1.190 -8.057 10.985 1.00 96.81 71 THR A N 1
ATOM 538 C CA . THR A 1 71 ? -1.699 -7.283 9.847 1.00 96.81 71 THR A CA 1
ATOM 539 C C . THR A 1 71 ? -0.899 -5.990 9.665 1.00 96.81 71 THR A C 1
ATOM 541 O O . THR A 1 71 ? -0.569 -5.604 8.542 1.00 96.81 71 THR A O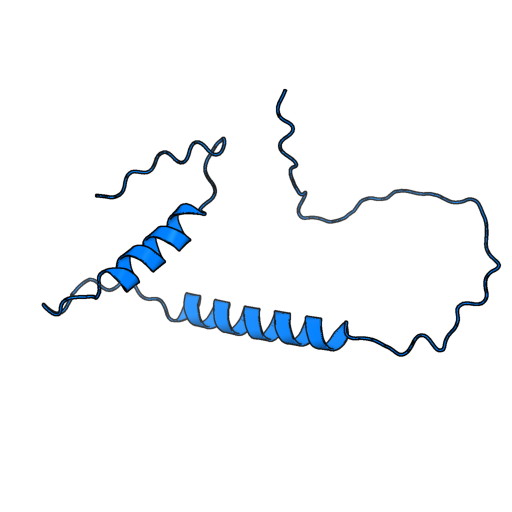 1
ATOM 544 N N . ILE A 1 72 ? -0.539 -5.322 10.765 1.00 96.12 72 ILE A N 1
ATOM 545 C CA . ILE A 1 72 ? 0.281 -4.106 10.724 1.00 96.12 72 ILE A CA 1
ATOM 546 C C . ILE A 1 72 ? 1.692 -4.433 10.217 1.00 96.12 72 ILE A C 1
ATOM 548 O O . ILE A 1 72 ? 2.203 -3.742 9.330 1.00 96.12 72 ILE A O 1
ATOM 552 N N . ARG A 1 73 ? 2.322 -5.501 10.726 1.00 96.56 73 ARG A N 1
ATOM 553 C CA . ARG A 1 73 ? 3.662 -5.931 10.286 1.00 96.56 73 ARG A CA 1
ATOM 554 C C . ARG A 1 73 ? 3.696 -6.297 8.808 1.00 96.56 73 ARG A C 1
ATOM 556 O O . ARG A 1 73 ? 4.655 -5.931 8.125 1.00 96.56 73 ARG A O 1
ATOM 563 N N . ASP A 1 74 ? 2.663 -6.958 8.302 1.00 97.75 74 ASP A N 1
ATOM 564 C CA . ASP A 1 74 ? 2.564 -7.338 6.894 1.00 97.75 74 ASP A CA 1
ATOM 565 C C . ASP A 1 74 ? 2.523 -6.109 5.983 1.00 97.75 74 ASP A C 1
ATOM 567 O O . ASP A 1 74 ? 3.281 -6.019 5.011 1.00 97.75 74 ASP A O 1
ATOM 571 N N . ILE A 1 75 ? 1.715 -5.104 6.338 1.00 96.25 75 ILE A N 1
ATOM 572 C CA . ILE A 1 75 ? 1.638 -3.837 5.597 1.00 96.25 75 ILE A CA 1
ATOM 573 C C . ILE A 1 75 ? 3.008 -3.150 5.558 1.00 96.25 75 ILE A C 1
ATOM 575 O O . ILE A 1 75 ? 3.465 -2.727 4.491 1.00 96.25 75 ILE A O 1
ATOM 579 N N . LEU A 1 76 ? 3.689 -3.061 6.704 1.00 96.19 76 LEU A N 1
ATOM 580 C CA . LEU A 1 76 ? 5.010 -2.435 6.793 1.00 96.19 76 LEU A CA 1
ATOM 581 C C . LEU A 1 76 ? 6.074 -3.214 6.010 1.00 96.19 76 LEU A C 1
ATOM 583 O O . LEU A 1 76 ? 6.911 -2.606 5.341 1.00 96.19 76 LEU A O 1
ATOM 587 N N . THR A 1 77 ? 6.010 -4.546 6.030 1.00 96.12 77 THR A N 1
ATOM 588 C CA . THR A 1 77 ? 6.910 -5.421 5.267 1.00 96.12 77 THR A CA 1
ATOM 589 C C . THR A 1 77 ? 6.791 -5.178 3.763 1.00 96.12 77 THR A C 1
ATOM 591 O O . THR A 1 77 ? 7.804 -5.121 3.059 1.00 96.12 77 THR A O 1
ATOM 594 N N . VAL A 1 78 ? 5.569 -4.996 3.256 1.00 96.31 78 VAL A N 1
ATOM 595 C CA . VAL A 1 78 ? 5.335 -4.658 1.846 1.00 96.31 78 VAL A CA 1
ATOM 596 C C . VAL A 1 78 ? 5.816 -3.237 1.540 1.00 96.31 78 VAL A C 1
ATOM 598 O O . VAL A 1 78 ? 6.535 -3.035 0.560 1.00 96.31 78 VAL A O 1
ATOM 601 N N . ALA A 1 79 ? 5.486 -2.263 2.392 1.00 96.06 79 ALA A N 1
ATOM 602 C CA . ALA A 1 79 ? 5.859 -0.860 2.204 1.00 96.06 79 ALA A CA 1
ATOM 603 C C . ALA A 1 79 ? 7.383 -0.638 2.173 1.00 96.06 79 ALA A C 1
ATOM 605 O O . ALA A 1 79 ? 7.870 0.179 1.391 1.00 96.06 79 ALA A O 1
ATOM 606 N N . ALA A 1 80 ? 8.149 -1.404 2.957 1.00 94.88 80 ALA A N 1
ATOM 607 C CA . ALA A 1 80 ? 9.610 -1.318 3.007 1.00 94.88 80 ALA A CA 1
ATOM 608 C C . ALA A 1 80 ? 10.301 -1.621 1.664 1.00 94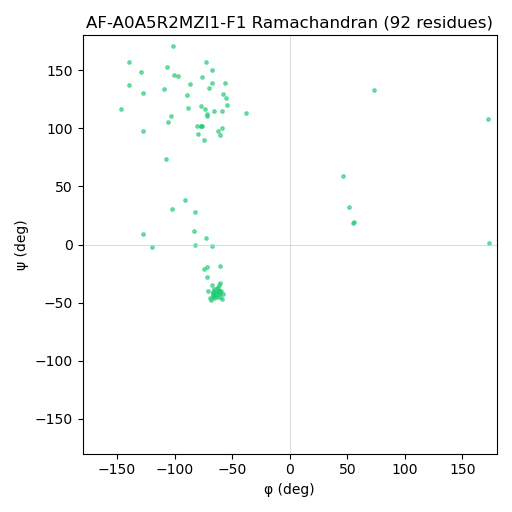.88 80 ALA A C 1
ATOM 610 O O . ALA A 1 80 ? 11.454 -1.248 1.468 1.00 94.88 80 ALA A O 1
ATOM 611 N N . ARG A 1 81 ? 9.610 -2.280 0.724 1.00 94.56 81 ARG A N 1
ATOM 612 C CA . ARG A 1 81 ? 10.141 -2.592 -0.614 1.00 94.56 81 ARG A CA 1
ATOM 613 C C . ARG A 1 81 ? 10.023 -1.436 -1.606 1.00 94.56 81 ARG A C 1
ATOM 615 O O . ARG A 1 81 ? 10.420 -1.598 -2.759 1.00 94.56 81 ARG A O 1
ATOM 622 N N . ALA A 1 82 ? 9.463 -0.298 -1.196 1.00 95.69 82 ALA A N 1
ATOM 623 C CA . ALA A 1 82 ? 9.365 0.869 -2.057 1.00 95.69 82 ALA A CA 1
ATOM 624 C C . ALA A 1 82 ? 10.762 1.285 -2.571 1.00 95.69 82 ALA A C 1
ATOM 626 O O . ALA A 1 82 ? 11.736 1.260 -1.818 1.00 95.69 82 ALA A O 1
ATOM 627 N N . PRO A 1 83 ? 10.906 1.676 -3.847 1.00 95.81 83 PRO A N 1
ATOM 628 C CA . PRO A 1 83 ? 12.162 2.229 -4.333 1.00 95.81 83 PRO A CA 1
ATOM 629 C C . PRO A 1 83 ? 12.434 3.596 -3.685 1.00 95.81 83 PRO A C 1
ATOM 631 O O . PRO A 1 83 ? 11.518 4.354 -3.370 1.00 95.81 83 PRO A O 1
ATOM 634 N N . SER A 1 84 ? 13.709 3.945 -3.518 1.00 96.12 84 SER A N 1
ATOM 635 C CA . SER A 1 84 ? 14.134 5.258 -3.017 1.00 96.12 84 SER A CA 1
ATOM 636 C C . SER A 1 84 ? 15.354 5.774 -3.775 1.00 96.12 84 SER A C 1
ATOM 638 O O . SER A 1 84 ? 16.109 4.997 -4.362 1.00 96.12 84 SER A O 1
ATOM 640 N N . GLY A 1 85 ? 15.563 7.094 -3.765 1.00 95.75 85 GLY A N 1
ATOM 641 C CA . GLY A 1 85 ? 16.742 7.714 -4.372 1.00 95.75 85 GLY A CA 1
ATOM 642 C C . GLY A 1 85 ? 18.030 7.117 -3.801 1.00 95.75 85 GLY A C 1
ATOM 643 O O . GLY A 1 85 ? 18.194 7.044 -2.582 1.00 95.75 85 GLY A O 1
ATOM 644 N N . THR A 1 86 ? 18.910 6.633 -4.681 1.00 95.56 86 THR A N 1
ATOM 645 C CA . THR A 1 86 ? 20.153 5.923 -4.308 1.00 95.56 86 THR A CA 1
ATOM 646 C C . THR A 1 86 ? 19.910 4.708 -3.395 1.00 95.56 86 THR A C 1
ATOM 648 O O . THR A 1 86 ? 20.819 4.242 -2.717 1.00 95.56 86 THR A O 1
ATOM 651 N N . ASN A 1 87 ? 18.679 4.188 -3.356 1.00 94.00 87 ASN A N 1
ATOM 652 C CA . ASN A 1 87 ? 18.236 3.169 -2.410 1.00 94.00 87 ASN A CA 1
ATOM 653 C C . ASN A 1 87 ? 18.531 3.517 -0.931 1.00 94.00 87 ASN A C 1
ATOM 655 O O . ASN A 1 87 ? 18.815 2.628 -0.130 1.00 94.00 87 ASN A O 1
ATOM 659 N N . MET A 1 88 ? 18.510 4.806 -0.561 1.00 94.38 88 MET A N 1
ATOM 660 C CA . MET A 1 88 ? 18.868 5.235 0.800 1.00 94.38 88 MET A CA 1
ATOM 661 C C . MET A 1 88 ? 17.813 4.867 1.855 1.00 94.38 88 MET A C 1
ATOM 663 O O . MET A 1 88 ? 18.122 4.884 3.041 1.00 94.38 88 MET A O 1
ATOM 667 N N . GLN A 1 89 ? 16.578 4.590 1.423 1.00 94.50 89 GLN A N 1
ATOM 668 C CA . GLN A 1 89 ? 15.431 4.219 2.260 1.00 94.50 89 GLN A CA 1
ATOM 669 C C . GLN A 1 89 ? 15.269 5.136 3.492 1.00 94.50 89 GLN A C 1
ATOM 671 O O . GLN A 1 89 ? 15.323 4.670 4.629 1.00 94.50 89 GLN A O 1
ATOM 676 N N . PRO A 1 90 ? 15.096 6.462 3.309 1.00 94.44 90 PRO A N 1
ATOM 677 C CA . PRO A 1 90 ? 15.219 7.442 4.390 1.00 94.44 90 PRO A CA 1
ATOM 678 C C . PRO A 1 90 ? 13.944 7.561 5.244 1.00 94.44 90 PRO A C 1
ATOM 680 O O . PRO A 1 90 ? 13.648 8.628 5.778 1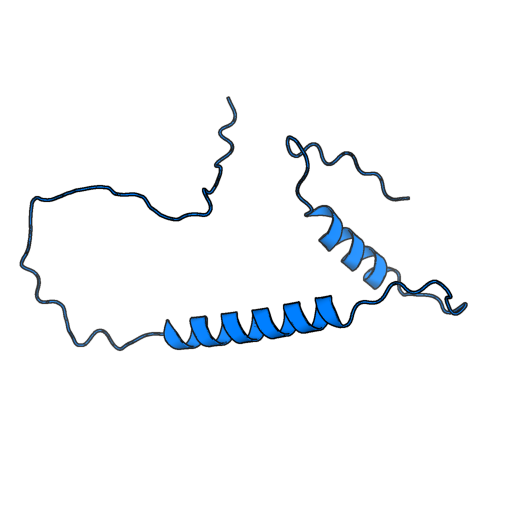.00 94.44 90 PRO A O 1
ATOM 683 N N . TRP A 1 91 ? 13.148 6.498 5.346 1.00 93.94 91 TRP A N 1
ATOM 684 C CA . TRP A 1 91 ? 11.912 6.481 6.122 1.00 93.94 91 TRP A CA 1
ATOM 685 C C . TRP A 1 91 ? 12.133 5.871 7.505 1.00 93.94 91 TRP A C 1
ATOM 687 O O . TRP A 1 91 ? 12.904 4.931 7.689 1.00 93.94 91 TRP A O 1
ATOM 697 N N . ARG A 1 92 ? 11.411 6.405 8.491 1.00 93.12 92 ARG A N 1
ATOM 698 C CA . ARG A 1 92 ? 11.259 5.819 9.825 1.00 93.12 92 ARG A CA 1
ATOM 699 C C . ARG A 1 92 ? 9.774 5.725 10.133 1.00 93.12 92 ARG A C 1
ATOM 701 O O . ARG A 1 92 ? 9.059 6.708 9.957 1.00 93.12 92 ARG A O 1
ATOM 708 N N . VAL A 1 93 ? 9.343 4.550 10.570 1.00 90.88 93 VAL A N 1
ATOM 709 C CA . VAL A 1 93 ? 7.973 4.278 11.007 1.00 90.88 93 VAL A CA 1
ATOM 710 C C . VAL A 1 93 ? 8.018 4.098 12.522 1.00 90.88 93 VAL A C 1
ATOM 712 O O . VAL A 1 93 ? 8.930 3.431 13.015 1.00 90.88 93 VAL A O 1
ATOM 715 N N . TYR A 1 94 ? 7.095 4.743 13.233 1.00 85.94 94 TYR A N 1
ATOM 716 C CA . TYR A 1 94 ? 6.987 4.744 14.693 1.00 85.94 94 TYR A CA 1
ATOM 717 C C . TYR A 1 94 ? 5.633 4.194 15.119 1.00 85.94 94 TYR A C 1
ATOM 719 O O . TYR A 1 94 ? 4.675 4.375 14.330 1.00 85.94 94 TYR A O 1
#

Radius of gyration: 23.62 Å; Cα contacts (8 Å, |Δi|>4): 4; chains: 1; bounding box: 46×42×58 Å

Sequence (94 aa):
MLKICLQDFDGSCKGSAASGEWGRPIDTTAKGRPMLEKKARITVDAEIVDDAIMSRRSVRAFLPDMIDDETIRDILTVAARAPSGTNMQPWRVY

=== Feature glossary ===
Legend for the data blocks above and below:

— What the protein is —

The amino-acid sequence is the protein's primary structure: the linear order of residues from the N-terminus to the C-terminus, written in one-letter code. Everything else here — the 3D coordinates, the secondary structure, the domain annotations — is ultimately a consequence of this string.

Database cross-references. InterPro integrates a dozen domain/family signature databases into unified entries with residue-range hits. GO terms attach function/process/location labels with evidence codes. CATH codes position the fold in a four-level structural taxonomy. Organism is the NCBI-taxonomy species name.

— Where its atoms are —

The mmCIF block holds the 3D Cartesian coordinates of each backbone atom (N, Cα, C, O) in ångströms. mmCIF is the PDB's canonical archive format — a tagged-loop text representation of the atomic model.

The six renders are orthographic views along the three Cartesian axes in both directions. Representation (cartoon, sticks, or 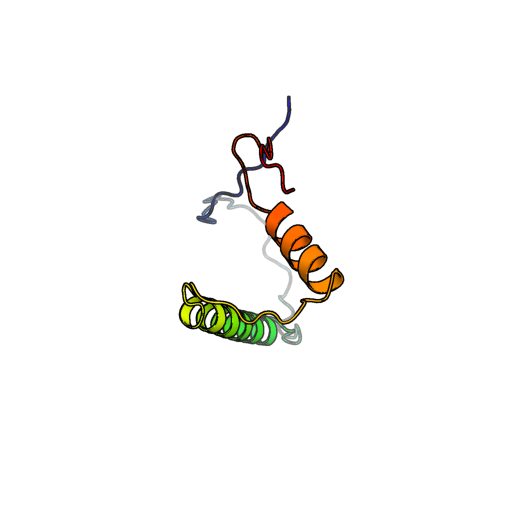surface) and color scheme (sequence-rainbow or by-chain) vary across proteins so the training set covers all the common visualization conventions.

— Local backbone conformation —

Secondary structure is the local, repeating backbone conformation. DSSP classifies it into eight states by reading the hydrogen-bond network: three helix types (H, G, I), two β types (E, B), two non-regular types (T, S), and unstructured coil (-).

SS3 is a coarse helix/strand/coil call (letters a/b/c) made by the P-SEA algorithm from inter-Cα distances and dihedrals. It is less detailed than DSSP but needs only Cα positions.

Backbone dihedral angles. Every residue except chain termini has a φ (preceding-C → N → Cα → C) and a ψ (N → Cα → C → next-N). They are reported in degrees following the IUPAC sign convention. Secondary structure is essentially a statement about which (φ, ψ) basin each residue occupies.

— Global shape and packing —

The geometric summary reports three shape descriptors. Rg (radius of gyration) measures how spread out the Cα atoms are about their centre of mass; compact globular proteins have small Rg, elongated or unfolded ones large. Cα contacts (<8 Å, |i−j|>4) count long-range residue pairs in spatial proximity — high for tightly packed folds, near zero for rods or random coil. The bounding-box extents give the protein's footprint along x, y, z in Å.

Solvent accessibility: the surface area of each residu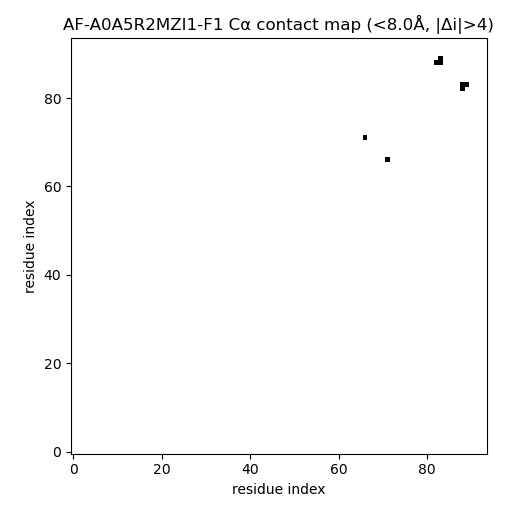e that a 1.4 Å water probe can touch, in Å². When only backbone atoms are present the absolute values are lower than full-atom SASA (side chains contribute most of the area) and are flagged as backbone-only.

Plot images: a contact map (which residues are close in 3D, as an N×N binary image), a Ramachandran scatter (backbone torsion angles, revealing secondary-structure composition at a glance), and — for AlphaFold structures — a PAE heatmap (pairwise prediction confidence).

— Structural neighborhood —

Foldseek's 3Di representation compresses backbone geometry into a per-residue letter drawn from a learned twenty-state alphabet. It captures the tertiary interaction pattern around each residue — which residues are packed against it in space, regardless of where they are in sequence.

Structural nearest neighbors (via Foldseek easy-search vs the PDB). Reported per hit: target PDB id, E-value, and alignment TM-score. A TM-score above ~0.5 is the conventional threshold for 'same fold'.

— Confidence and disorder —

pLDDT (predicted Local Distance Difference Test) is AlphaFold's per-residue confidence score, ranging from 0 to 100. Values above 90 indicate high confidence (typically well-packed cores); 70–90 is confident; 50–70 low confidence; below 50 usually means the region is disordered or the prediction is unreliable there. AlphaFold stores pLDDT in the mmCIF B-factor column.

For experimental (PDB) structures, the B-factor (temperature factor) quantifies the positional spread of each atom in the crystal — a combination of thermal vibration and static disorder — in units of Å². High B-factors mark flexible loops or poorly resolved regions; low B-factors mark the rigid, well-ordered core.

Predicted Aligned Error (PAE) is an AlphaFold confidence matrix: entry (i, j) is the expected error in the position of residue j, in ångströms, when the prediction is superimposed on the true structure at residue i. Low PAE within a block of residues means that block is internally rigid and well-predicted; high PAE between two blocks means their relative placement is uncertain even if each block individually is confident.